Protein AF-A0A120FKC6-F1 (afdb_monomer_lite)

Radius of gyration: 22.46 Å; chains: 1; bounding box: 52×32×52 Å

Organism: NCBI:txid1755647

Structure (mmCIF, N/CA/C/O backbone):
data_AF-A0A120FKC6-F1
#
_entry.id   AF-A0A120FKC6-F1
#
loop_
_atom_site.group_PDB
_atom_site.id
_atom_site.type_symbol
_atom_site.label_atom_id
_atom_site.label_alt_id
_atom_site.label_comp_id
_atom_site.label_asym_id
_atom_site.label_entity_id
_atom_site.label_seq_id
_atom_site.pdbx_PDB_ins_code
_atom_site.Cartn_x
_atom_site.Cartn_y
_atom_site.Cartn_z
_atom_site.occupancy
_atom_site.B_iso_or_equiv
_atom_site.auth_seq_id
_atom_site.auth_comp_id
_atom_site.auth_asym_id
_atom_site.auth_atom_id
_atom_site.pdbx_PDB_model_num
ATOM 1 N N . MET A 1 1 ? 29.483 -8.178 -26.422 1.00 57.44 1 MET A N 1
ATOM 2 C CA . MET A 1 1 ? 29.738 -7.024 -25.536 1.00 57.44 1 MET A CA 1
ATOM 3 C C . MET A 1 1 ? 28.896 -7.216 -24.292 1.00 57.44 1 MET A C 1
ATOM 5 O O . MET A 1 1 ? 27.678 -7.105 -24.379 1.00 57.44 1 MET A O 1
ATOM 9 N N . THR A 1 2 ? 29.530 -7.595 -23.186 1.00 69.75 2 THR A N 1
ATOM 10 C CA . THR A 1 2 ? 28.861 -7.815 -21.899 1.00 69.75 2 THR A CA 1
ATOM 11 C C . THR A 1 2 ? 28.332 -6.493 -21.359 1.00 69.75 2 THR A C 1
ATOM 13 O O . THR A 1 2 ? 29.073 -5.507 -21.319 1.00 69.75 2 THR A O 1
ATOM 16 N N . LYS A 1 3 ? 27.056 -6.445 -20.962 1.00 78.44 3 LYS A N 1
ATOM 17 C CA . LYS A 1 3 ? 26.487 -5.259 -20.315 1.00 78.44 3 LYS A CA 1
ATOM 18 C C . LYS A 1 3 ? 26.656 -5.384 -18.805 1.00 78.44 3 LYS A C 1
ATOM 20 O O . LYS A 1 3 ? 26.431 -6.448 -18.243 1.00 78.44 3 LYS A O 1
ATOM 25 N N . THR A 1 4 ? 26.977 -4.281 -18.134 1.00 77.75 4 THR A N 1
ATOM 26 C CA . THR A 1 4 ? 27.110 -4.216 -16.665 1.00 77.75 4 THR A CA 1
ATOM 27 C C . THR A 1 4 ? 25.872 -4.756 -15.941 1.00 77.75 4 THR A C 1
ATOM 29 O O . THR A 1 4 ? 26.000 -5.401 -14.908 1.00 77.75 4 THR A O 1
ATOM 32 N N . VAL A 1 5 ? 24.680 -4.570 -16.518 1.00 76.25 5 VAL A N 1
ATOM 33 C CA . VAL A 1 5 ? 23.406 -5.091 -15.990 1.00 76.25 5 VAL A CA 1
ATOM 34 C C . VAL A 1 5 ? 23.383 -6.625 -15.919 1.00 76.25 5 VAL A C 1
ATOM 36 O O . VAL A 1 5 ? 22.859 -7.177 -14.955 1.00 76.25 5 VAL A O 1
ATOM 39 N N . ASP A 1 6 ? 23.997 -7.316 -16.882 1.00 81.75 6 ASP A N 1
ATOM 40 C CA . ASP A 1 6 ? 24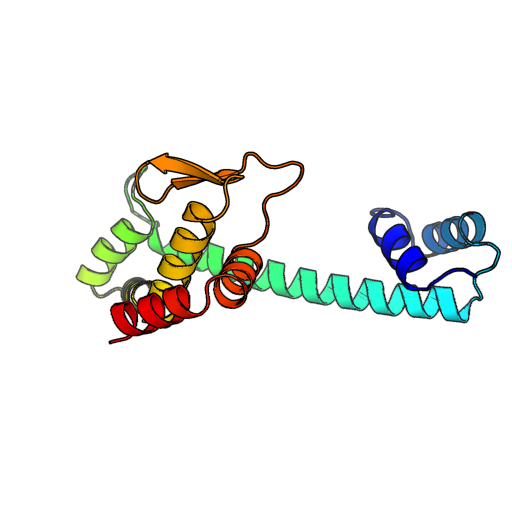.050 -8.785 -16.901 1.00 81.75 6 ASP A CA 1
ATOM 41 C C . ASP A 1 6 ? 24.969 -9.316 -15.781 1.00 81.75 6 ASP A C 1
ATOM 43 O O . ASP A 1 6 ? 24.679 -10.334 -15.153 1.00 81.75 6 ASP A O 1
ATOM 47 N N . ILE A 1 7 ? 26.040 -8.573 -15.471 1.00 81.56 7 ILE A N 1
ATOM 48 C CA . ILE A 1 7 ? 26.982 -8.870 -14.379 1.00 81.56 7 ILE A CA 1
ATOM 49 C C . ILE A 1 7 ? 26.318 -8.627 -13.012 1.00 81.56 7 ILE A C 1
ATOM 51 O O . ILE A 1 7 ? 26.459 -9.446 -12.106 1.00 81.56 7 ILE A O 1
ATOM 55 N N . VAL A 1 8 ? 25.544 -7.542 -12.867 1.00 77.69 8 VAL A N 1
ATOM 56 C CA . VAL A 1 8 ? 24.759 -7.251 -11.650 1.00 77.69 8 VAL A CA 1
ATOM 57 C C . VAL A 1 8 ? 23.726 -8.351 -11.384 1.00 77.69 8 VAL A C 1
ATOM 59 O O . VAL A 1 8 ? 23.612 -8.834 -10.258 1.00 77.69 8 VAL A O 1
ATOM 62 N N . ALA A 1 9 ? 23.015 -8.808 -12.420 1.00 80.56 9 ALA A N 1
ATOM 63 C CA . ALA A 1 9 ? 22.048 -9.897 -12.289 1.00 80.56 9 ALA A CA 1
ATOM 64 C C . ALA A 1 9 ? 22.711 -11.213 -11.841 1.00 80.56 9 ALA A C 1
ATOM 66 O O . ALA A 1 9 ? 22.175 -11.914 -10.981 1.00 80.56 9 ALA A O 1
ATOM 67 N N . ALA A 1 10 ? 23.895 -11.528 -12.377 1.00 82.44 10 ALA A N 1
ATOM 68 C CA . ALA A 1 10 ? 24.665 -12.701 -11.971 1.00 82.44 10 ALA A CA 1
ATOM 69 C C . ALA A 1 10 ? 25.153 -12.600 -10.514 1.00 82.44 10 ALA A C 1
ATOM 71 O O . ALA A 1 10 ? 25.043 -13.574 -9.770 1.00 82.44 10 ALA A O 1
ATOM 72 N N . LEU A 1 11 ? 25.615 -11.420 -10.077 1.00 81.88 11 LEU A N 1
ATOM 73 C CA . LEU A 1 11 ? 26.013 -11.160 -8.686 1.00 81.88 11 LEU A CA 1
ATOM 74 C C . LEU A 1 11 ? 24.878 -11.431 -7.693 1.00 81.88 11 LEU A C 1
ATOM 76 O O . LEU A 1 11 ? 25.105 -12.065 -6.661 1.00 81.88 11 LEU A O 1
ATOM 80 N N . GLY A 1 12 ? 23.649 -11.033 -8.030 1.00 75.31 12 GLY A N 1
ATOM 81 C CA . GLY A 1 12 ? 22.467 -11.286 -7.200 1.00 75.31 12 GLY A CA 1
ATOM 82 C C . GLY A 1 12 ? 22.187 -12.774 -6.942 1.00 75.31 12 GLY A C 1
ATOM 83 O O . GLY A 1 12 ? 21.584 -13.115 -5.926 1.00 75.31 12 GLY A O 1
ATOM 84 N N . GLN A 1 13 ? 22.664 -13.670 -7.814 1.00 80.44 13 GLN A N 1
ATOM 85 C CA . GLN A 1 13 ? 22.508 -15.125 -7.683 1.00 80.44 13 GLN A CA 1
ATOM 86 C C . GLN A 1 13 ? 23.661 -15.808 -6.927 1.00 80.44 13 GLN A C 1
ATOM 88 O O . GLN A 1 13 ? 23.586 -17.003 -6.643 1.00 80.44 13 GLN A O 1
ATOM 93 N N . MET A 1 14 ? 24.727 -15.082 -6.578 1.00 83.12 14 MET A N 1
ATOM 94 C CA . MET A 1 14 ? 25.933 -15.630 -5.939 1.00 83.12 14 MET A CA 1
ATOM 95 C C . MET A 1 14 ? 25.933 -15.481 -4.408 1.00 83.12 14 MET A C 1
ATOM 97 O O . MET A 1 14 ? 26.989 -15.359 -3.787 1.00 83.12 14 MET A O 1
ATOM 101 N N . GLN A 1 15 ? 24.754 -15.504 -3.780 1.00 72.94 15 GLN A N 1
ATOM 102 C CA . GLN A 1 15 ? 24.623 -15.384 -2.326 1.00 72.94 15 GLN A CA 1
ATOM 103 C C . GLN A 1 15 ? 25.409 -16.488 -1.593 1.00 72.94 15 GLN A C 1
ATOM 105 O O . GLN A 1 15 ? 25.331 -17.665 -1.945 1.00 72.94 15 GLN A O 1
ATOM 110 N N . GLY A 1 16 ? 26.171 -16.102 -0.564 1.00 71.38 16 GLY A N 1
ATOM 111 C CA . GLY A 1 16 ? 26.964 -17.021 0.264 1.00 71.38 16 GLY A CA 1
ATOM 112 C C . GLY A 1 16 ? 28.389 -17.305 -0.229 1.00 71.38 16 GLY A C 1
ATOM 113 O O . GLY A 1 16 ? 29.106 -18.055 0.429 1.00 71.38 16 GLY A O 1
ATOM 114 N N . LEU A 1 17 ? 28.818 -16.709 -1.346 1.00 80.62 17 LEU A N 1
ATOM 115 C CA . LEU A 1 17 ? 30.209 -16.761 -1.805 1.00 80.62 17 LEU A CA 1
ATOM 116 C C . LEU A 1 17 ? 31.043 -15.615 -1.225 1.00 80.62 17 LEU A C 1
ATOM 118 O O . LEU A 1 17 ? 30.525 -14.543 -0.910 1.00 80.62 17 LEU A O 1
ATOM 122 N N . THR A 1 18 ? 32.354 -15.822 -1.120 1.00 82.50 18 THR A N 1
ATOM 123 C CA . THR A 1 18 ? 33.287 -14.727 -0.831 1.00 82.50 18 THR A CA 1
ATOM 124 C C . THR A 1 18 ? 33.471 -13.839 -2.062 1.00 82.50 18 THR A C 1
ATOM 126 O O . THR A 1 18 ? 33.262 -14.273 -3.195 1.00 82.50 18 THR A O 1
ATOM 129 N N . ILE A 1 19 ? 33.918 -12.598 -1.852 1.00 75.75 19 ILE A N 1
ATOM 130 C CA . ILE A 1 19 ? 34.197 -11.651 -2.943 1.00 75.75 19 ILE A CA 1
ATOM 131 C C . ILE A 1 19 ? 35.177 -12.262 -3.958 1.00 75.75 19 ILE A C 1
ATOM 133 O O . ILE A 1 19 ? 34.934 -12.202 -5.157 1.00 75.75 19 ILE A O 1
ATOM 137 N N . GLU A 1 20 ? 36.230 -12.939 -3.496 1.00 80.44 20 GLU A N 1
ATOM 138 C CA . GLU A 1 20 ? 37.200 -13.615 -4.370 1.00 80.44 20 GLU A CA 1
ATOM 139 C C . GLU A 1 20 ? 36.557 -14.717 -5.232 1.00 80.44 20 GLU A C 1
ATOM 141 O O . GLU A 1 20 ? 36.840 -14.821 -6.425 1.00 80.44 20 GLU A O 1
ATOM 146 N N . GLN A 1 21 ? 35.640 -15.506 -4.660 1.00 83.88 21 GLN A N 1
ATOM 147 C CA . GLN A 1 21 ? 34.898 -16.540 -5.391 1.00 83.88 21 GLN A CA 1
ATOM 148 C C . GLN A 1 21 ? 33.921 -15.942 -6.407 1.00 83.88 21 GLN A C 1
ATOM 150 O O . GLN A 1 21 ? 33.739 -16.500 -7.490 1.00 83.88 21 GLN A O 1
ATOM 155 N N . MET A 1 22 ? 33.302 -14.809 -6.072 1.00 82.25 22 MET A N 1
ATOM 156 C CA . MET A 1 22 ? 3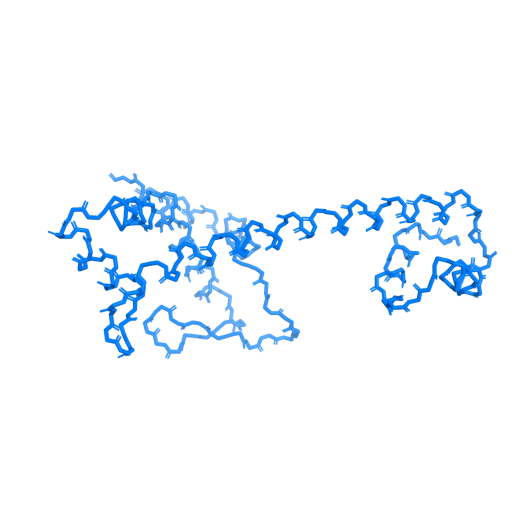2.437 -14.068 -6.988 1.00 82.25 22 MET A CA 1
ATOM 157 C C . MET A 1 22 ? 33.242 -13.512 -8.167 1.00 82.25 22 MET A C 1
ATOM 159 O O . MET A 1 22 ? 32.833 -13.692 -9.308 1.00 82.25 22 MET A O 1
ATOM 163 N N . PHE A 1 23 ? 34.415 -12.917 -7.924 1.00 81.44 23 PHE A N 1
ATOM 164 C CA . PHE A 1 23 ? 35.305 -12.438 -8.990 1.00 81.44 23 PHE A CA 1
ATOM 165 C C . PHE A 1 23 ? 35.750 -13.567 -9.924 1.00 81.44 23 PHE A C 1
ATOM 167 O O . PHE A 1 23 ? 35.679 -13.407 -11.142 1.00 81.44 23 PHE A O 1
ATOM 174 N N . ALA A 1 24 ? 36.149 -14.718 -9.374 1.00 82.94 24 ALA A N 1
ATOM 175 C CA . ALA A 1 24 ? 36.522 -15.881 -10.176 1.00 82.94 24 ALA A CA 1
ATOM 176 C C . ALA A 1 24 ? 35.356 -16.359 -11.062 1.00 82.94 24 ALA A C 1
ATOM 178 O O . ALA A 1 24 ? 35.520 -16.516 -12.271 1.00 82.94 24 ALA A O 1
ATOM 179 N N . ARG A 1 25 ? 34.150 -16.497 -10.493 1.00 83.62 25 ARG A N 1
ATOM 180 C CA . ARG A 1 25 ? 32.950 -16.892 -11.249 1.00 83.62 25 ARG A CA 1
ATOM 181 C C . ARG A 1 25 ? 32.534 -15.880 -12.307 1.00 83.62 25 ARG A C 1
ATOM 183 O O . ARG A 1 25 ? 32.094 -16.281 -13.380 1.00 83.62 25 ARG A O 1
ATOM 190 N N . LEU A 1 26 ? 32.639 -14.587 -12.020 1.00 84.44 26 LEU A N 1
ATOM 191 C CA . LEU A 1 26 ? 32.320 -13.547 -12.994 1.00 84.44 26 LEU A CA 1
ATOM 192 C C . LEU A 1 26 ? 33.336 -13.514 -14.135 1.00 84.44 26 LEU A C 1
ATOM 194 O O . LEU A 1 26 ? 32.930 -13.327 -15.276 1.00 84.44 26 LEU A O 1
ATOM 198 N N . GLY A 1 27 ? 34.618 -13.759 -13.854 1.00 81.25 27 GLY A N 1
ATOM 199 C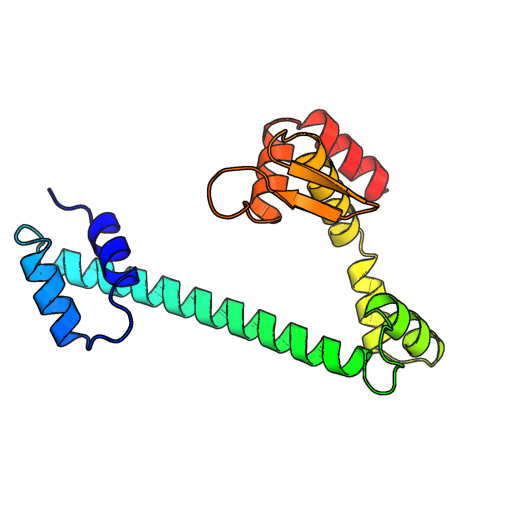 CA . GLY A 1 27 ? 35.643 -13.916 -14.888 1.00 81.25 27 GLY A CA 1
ATOM 200 C C . GLY A 1 27 ? 35.398 -15.130 -15.791 1.00 81.25 27 GLY A C 1
ATOM 201 O O . GLY A 1 27 ? 35.623 -15.052 -16.995 1.00 81.25 27 GLY A O 1
ATOM 202 N N . GLU A 1 28 ? 34.877 -16.230 -15.239 1.00 84.75 28 GLU A N 1
ATOM 203 C CA . GLU A 1 28 ? 34.476 -17.414 -16.015 1.00 84.75 28 GLU A CA 1
ATOM 204 C C . GLU A 1 28 ? 33.202 -17.178 -16.845 1.00 84.75 28 GLU A C 1
ATOM 206 O O . GLU A 1 28 ? 33.123 -17.608 -17.995 1.00 84.75 28 GLU A O 1
ATOM 211 N N . GLN A 1 29 ? 32.195 -16.506 -16.277 1.00 83.69 29 GLN A N 1
ATOM 212 C CA . GLN A 1 29 ? 30.910 -16.251 -16.944 1.00 83.69 29 GLN A CA 1
ATOM 213 C C . GLN A 1 29 ? 30.976 -15.113 -17.967 1.00 83.69 29 GLN A C 1
ATOM 215 O O . GLN A 1 29 ? 30.239 -15.123 -18.953 1.00 83.69 29 GLN A O 1
ATOM 220 N N . PHE A 1 30 ? 31.858 -14.140 -17.745 1.00 86.12 30 PHE A N 1
ATOM 221 C CA . PHE A 1 30 ? 31.999 -12.944 -18.565 1.00 86.12 30 PHE A CA 1
ATOM 222 C C . PHE A 1 30 ? 33.478 -12.675 -18.889 1.00 86.12 30 PHE A C 1
ATOM 224 O O . PHE A 1 30 ? 34.027 -11.664 -18.452 1.00 86.12 30 PHE A O 1
ATOM 231 N N . PRO A 1 31 ? 34.132 -13.532 -19.696 1.00 81.75 31 PRO A N 1
ATOM 232 C CA . PRO A 1 31 ? 35.559 -13.399 -20.018 1.00 81.75 31 PRO A CA 1
ATOM 233 C C . PRO A 1 31 ? 35.891 -12.112 -20.793 1.00 81.75 31 PRO A C 1
ATOM 235 O O . PRO A 1 31 ? 37.023 -11.640 -20.757 1.00 81.75 31 PRO A O 1
ATOM 238 N N . ASP A 1 32 ? 34.894 -11.527 -21.463 1.00 83.06 32 ASP A N 1
ATOM 239 C CA . ASP A 1 32 ? 35.015 -10.271 -22.209 1.00 83.06 32 ASP A CA 1
ATOM 240 C C . ASP A 1 32 ? 34.777 -9.019 -21.339 1.00 83.06 32 ASP A C 1
ATOM 242 O O . ASP A 1 32 ? 34.820 -7.899 -21.853 1.00 83.06 32 ASP A O 1
ATOM 246 N N . ALA A 1 33 ? 34.451 -9.179 -20.050 1.00 79.88 33 ALA A N 1
ATOM 247 C CA . ALA A 1 33 ? 34.224 -8.053 -19.152 1.00 79.88 33 ALA A CA 1
ATOM 248 C C . ALA A 1 33 ? 35.557 -7.500 -18.635 1.00 79.88 33 ALA A C 1
ATOM 250 O O . ALA A 1 33 ? 36.361 -8.212 -18.035 1.00 79.88 33 ALA A O 1
ATOM 251 N N . GLY A 1 34 ? 35.777 -6.200 -18.834 1.00 82.44 34 GLY A N 1
ATOM 252 C CA . GLY A 1 34 ? 36.913 -5.510 -18.229 1.00 82.44 34 GLY A CA 1
ATOM 253 C C . GLY A 1 34 ? 36.778 -5.438 -16.706 1.00 82.44 34 GLY A C 1
ATOM 254 O O . GLY A 1 34 ? 35.664 -5.370 -16.181 1.00 82.44 34 GLY A O 1
ATOM 255 N N . LEU A 1 35 ? 37.910 -5.388 -15.997 1.00 78.44 35 LEU A N 1
ATOM 256 C CA . LEU A 1 35 ? 37.945 -5.254 -14.535 1.00 78.44 35 LEU A CA 1
ATOM 257 C C . LEU A 1 35 ? 37.089 -4.069 -14.049 1.00 78.44 35 LEU A C 1
ATOM 259 O O . LEU A 1 35 ? 36.280 -4.233 -13.141 1.00 78.44 35 LEU A O 1
ATOM 263 N N . ASP A 1 36 ? 37.162 -2.928 -14.740 1.00 81.19 36 ASP A N 1
ATOM 264 C CA . ASP A 1 36 ? 36.363 -1.732 -14.443 1.00 81.19 36 ASP A CA 1
ATOM 265 C C . ASP A 1 36 ? 34.845 -1.978 -14.540 1.00 81.19 36 ASP A C 1
ATOM 267 O O . ASP A 1 36 ? 34.061 -1.397 -13.789 1.00 81.19 36 ASP A O 1
ATOM 271 N N . GLN A 1 37 ? 34.404 -2.851 -15.455 1.00 79.25 37 GLN A N 1
ATOM 272 C CA . GLN A 1 37 ? 32.986 -3.198 -15.611 1.00 79.25 37 GLN A CA 1
ATOM 273 C C . GLN A 1 37 ? 32.505 -4.110 -14.482 1.00 79.25 37 GLN A C 1
ATOM 275 O O . GLN A 1 37 ? 31.371 -3.966 -14.024 1.00 79.25 37 GLN A O 1
ATOM 280 N N . ILE A 1 38 ? 33.368 -5.022 -14.026 1.00 80.00 38 ILE A N 1
ATOM 281 C CA . ILE A 1 38 ? 33.096 -5.899 -12.885 1.00 80.00 38 ILE A CA 1
ATOM 282 C C . ILE A 1 38 ? 33.041 -5.066 -11.599 1.00 80.00 38 ILE A C 1
ATOM 284 O O . ILE A 1 38 ? 32.081 -5.181 -10.840 1.00 80.00 38 ILE A O 1
ATOM 288 N N . GLU A 1 39 ? 33.995 -4.156 -11.384 1.00 80.50 39 GLU A N 1
ATOM 289 C CA . GLU A 1 39 ? 33.968 -3.232 -10.243 1.00 80.50 39 GLU A CA 1
ATOM 290 C C . GLU A 1 39 ? 32.726 -2.334 -10.245 1.00 80.50 39 GLU A C 1
ATOM 292 O O . GLU A 1 39 ? 32.096 -2.138 -9.203 1.00 80.50 39 GLU A O 1
ATOM 297 N N . ALA A 1 40 ? 32.344 -1.799 -11.409 1.00 82.00 40 ALA A N 1
ATOM 298 C CA . ALA A 1 40 ? 31.123 -1.012 -11.546 1.00 82.00 40 ALA A CA 1
ATOM 299 C C . ALA A 1 40 ? 29.874 -1.835 -11.188 1.00 82.00 40 ALA A C 1
ATOM 301 O O . ALA A 1 40 ? 29.000 -1.336 -10.479 1.00 82.00 40 ALA A O 1
ATOM 302 N N . ALA A 1 41 ? 29.805 -3.100 -11.615 1.00 82.31 41 ALA A N 1
ATOM 303 C CA . ALA A 1 41 ? 28.704 -3.997 -11.273 1.00 82.31 41 ALA A CA 1
ATOM 304 C C . ALA A 1 41 ? 28.634 -4.290 -9.764 1.00 82.31 41 ALA A C 1
ATOM 306 O O . ALA A 1 41 ? 27.551 -4.242 -9.186 1.00 82.31 41 ALA A O 1
ATOM 307 N N . PHE A 1 42 ? 29.774 -4.513 -9.101 1.00 80.50 42 PHE A N 1
ATOM 308 C CA . PHE A 1 42 ? 29.821 -4.687 -7.645 1.00 80.50 42 PHE A CA 1
ATOM 309 C C . PHE A 1 42 ? 29.335 -3.448 -6.889 1.00 80.50 42 PHE A C 1
ATOM 311 O O . PHE A 1 42 ? 28.586 -3.584 -5.924 1.00 80.50 42 PHE A O 1
ATOM 318 N N . LYS A 1 43 ? 29.722 -2.240 -7.322 1.00 82.75 43 LYS A N 1
ATOM 319 C CA . LYS A 1 43 ? 29.260 -0.988 -6.695 1.00 82.75 43 LYS A CA 1
ATOM 320 C C . LYS A 1 43 ? 27.743 -0.825 -6.797 1.00 82.75 43 LYS A C 1
ATOM 322 O O . LYS A 1 43 ? 27.118 -0.428 -5.818 1.00 82.75 43 LYS A O 1
ATOM 327 N N . ILE A 1 44 ? 27.164 -1.156 -7.952 1.00 80.62 44 ILE A N 1
ATOM 328 C CA . ILE A 1 44 ? 25.709 -1.118 -8.162 1.00 80.62 44 ILE A CA 1
ATOM 329 C C . ILE A 1 44 ? 25.021 -2.146 -7.257 1.00 80.62 44 ILE A C 1
ATOM 331 O O . ILE A 1 44 ? 24.158 -1.778 -6.468 1.00 80.62 44 ILE A O 1
ATOM 335 N N . ALA A 1 45 ? 25.471 -3.404 -7.280 1.00 76.75 45 ALA A N 1
ATOM 336 C CA . ALA A 1 45 ? 24.888 -4.466 -6.461 1.00 76.75 45 ALA A CA 1
ATOM 337 C C . ALA A 1 45 ? 24.980 -4.176 -4.948 1.00 76.75 45 ALA A C 1
ATOM 339 O O . ALA A 1 45 ? 24.052 -4.484 -4.202 1.00 76.75 45 ALA A O 1
ATOM 340 N N . ALA A 1 46 ? 26.074 -3.562 -4.487 1.00 76.44 46 ALA A N 1
ATOM 341 C CA . ALA A 1 46 ? 26.229 -3.149 -3.094 1.00 76.44 46 ALA A CA 1
ATOM 342 C C . ALA A 1 46 ? 25.256 -2.022 -2.709 1.00 76.44 46 ALA A C 1
ATOM 344 O O . ALA A 1 46 ? 24.667 -2.070 -1.632 1.00 76.44 46 ALA A O 1
ATOM 345 N N . SER A 1 47 ? 25.050 -1.041 -3.594 1.00 76.00 47 SER A N 1
ATOM 346 C CA . SER A 1 47 ? 24.067 0.028 -3.385 1.00 76.00 47 SER A CA 1
ATOM 347 C C . SER A 1 47 ? 22.641 -0.528 -3.283 1.00 76.00 47 SER A C 1
ATOM 349 O O . SER A 1 47 ? 21.907 -0.162 -2.365 1.00 76.00 47 SER A O 1
ATOM 351 N N . ASP A 1 48 ? 22.269 -1.451 -4.173 1.00 75.44 48 ASP A N 1
ATOM 352 C CA . ASP A 1 48 ? 20.948 -2.094 -4.172 1.00 75.44 48 ASP A CA 1
ATOM 353 C C . ASP A 1 48 ? 20.729 -2.943 -2.905 1.00 75.44 48 ASP A C 1
ATOM 355 O O . ASP A 1 48 ? 19.633 -2.973 -2.330 1.00 75.44 48 ASP A O 1
ATOM 359 N N . ALA A 1 49 ? 21.781 -3.620 -2.433 1.00 72.69 49 ALA A N 1
ATOM 360 C CA . ALA A 1 49 ? 21.749 -4.389 -1.193 1.00 72.69 49 ALA A CA 1
ATOM 361 C C . ALA A 1 49 ? 21.565 -3.487 0.040 1.00 72.69 49 ALA A C 1
ATOM 363 O O . ALA A 1 49 ? 20.747 -3.803 0.906 1.00 72.69 49 ALA A O 1
ATOM 364 N N . ASP A 1 50 ? 22.262 -2.350 0.102 1.00 71.00 50 ASP A N 1
ATOM 365 C CA . ASP A 1 50 ? 22.119 -1.359 1.175 1.00 71.00 50 ASP A CA 1
ATOM 366 C C . ASP A 1 50 ? 20.712 -0.746 1.204 1.00 71.00 50 ASP A C 1
ATOM 368 O O . ASP A 1 50 ? 20.111 -0.592 2.271 1.00 71.00 50 ASP A O 1
ATOM 372 N N . GLU A 1 51 ? 20.153 -0.414 0.040 1.00 71.06 51 GLU A N 1
ATOM 373 C CA . GLU A 1 51 ? 18.785 0.092 -0.063 1.00 71.06 51 GLU A CA 1
ATOM 374 C C . GLU A 1 51 ? 17.762 -0.959 0.388 1.00 71.06 51 GLU A C 1
ATOM 376 O O . GLU A 1 51 ? 16.857 -0.657 1.176 1.00 71.06 51 GLU A O 1
ATOM 381 N N . THR A 1 52 ? 17.957 -2.214 -0.024 1.00 67.50 52 THR A N 1
ATOM 382 C CA . THR A 1 52 ? 17.138 -3.350 0.414 1.00 67.50 52 THR A CA 1
ATOM 383 C C . THR A 1 52 ? 17.224 -3.544 1.927 1.00 67.50 52 THR A C 1
ATOM 385 O O . THR A 1 52 ? 16.192 -3.679 2.584 1.00 67.50 52 THR A O 1
ATOM 388 N N . ALA A 1 53 ? 18.425 -3.498 2.510 1.00 63.97 53 ALA A N 1
ATOM 389 C CA . ALA A 1 53 ? 18.627 -3.623 3.950 1.00 63.97 53 ALA A CA 1
ATOM 390 C C . ALA A 1 53 ? 17.934 -2.490 4.721 1.00 63.97 53 ALA A C 1
ATOM 392 O O . ALA A 1 53 ? 17.224 -2.747 5.692 1.00 63.97 53 ALA A O 1
ATOM 393 N N . ARG A 1 54 ? 18.051 -1.241 4.252 1.00 68.06 54 ARG A N 1
ATOM 394 C CA . ARG A 1 54 ? 17.344 -0.090 4.842 1.00 68.06 54 ARG A CA 1
ATOM 395 C C . ARG A 1 54 ? 15.829 -0.213 4.720 1.00 68.06 54 ARG A C 1
ATOM 397 O O . ARG A 1 54 ? 15.107 0.233 5.611 1.00 68.06 54 ARG A O 1
ATOM 404 N N . ARG A 1 55 ? 15.316 -0.771 3.621 1.00 68.50 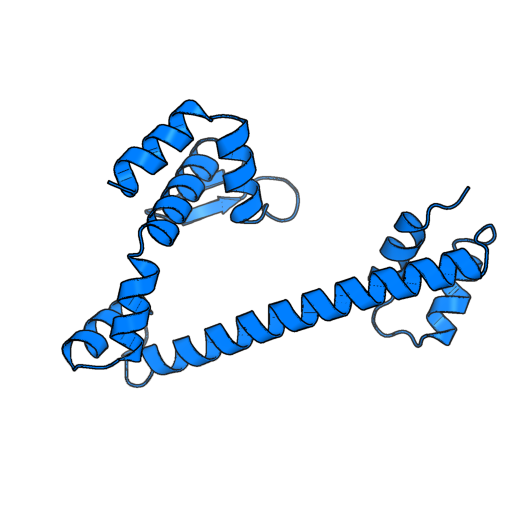55 ARG A N 1
ATOM 405 C CA . ARG A 1 55 ? 13.884 -1.060 3.464 1.00 68.50 55 ARG A CA 1
ATOM 406 C C . ARG A 1 55 ? 13.433 -2.116 4.474 1.00 68.50 55 ARG A C 1
ATOM 408 O O . ARG A 1 55 ? 12.531 -1.833 5.253 1.00 68.50 55 ARG A O 1
ATOM 415 N N . LEU A 1 56 ? 14.117 -3.257 4.536 1.00 55.44 56 LEU A N 1
ATOM 416 C CA . LEU A 1 56 ? 13.808 -4.340 5.475 1.00 55.44 56 LEU A CA 1
ATOM 417 C C . LEU A 1 56 ? 13.902 -3.889 6.938 1.00 55.44 56 LEU A C 1
ATOM 419 O O . LEU A 1 56 ? 13.073 -4.271 7.755 1.00 55.44 56 LEU A O 1
ATOM 423 N N . GLN A 1 57 ? 14.871 -3.036 7.277 1.00 59.16 57 GLN A N 1
ATOM 424 C CA . GLN A 1 57 ? 14.996 -2.477 8.622 1.00 59.16 57 GLN A CA 1
ATOM 425 C C . GLN A 1 57 ? 13.828 -1.542 8.969 1.00 59.16 57 GLN A C 1
ATOM 427 O O . GLN A 1 57 ? 13.323 -1.585 10.089 1.00 59.16 57 GLN A O 1
ATOM 432 N N . ARG A 1 58 ? 13.363 -0.723 8.014 1.00 62.69 58 ARG A N 1
ATOM 433 C CA . ARG A 1 58 ? 12.158 0.107 8.189 1.00 62.69 58 ARG A CA 1
ATOM 434 C C . ARG A 1 58 ? 10.900 -0.749 8.346 1.00 62.69 58 ARG A C 1
ATOM 436 O O . ARG A 1 58 ? 10.081 -0.458 9.211 1.00 62.69 58 ARG A O 1
ATOM 443 N N . GLU A 1 59 ? 10.769 -1.811 7.557 1.00 58.19 59 GLU A N 1
ATOM 444 C CA . GLU A 1 59 ? 9.657 -2.764 7.652 1.00 58.19 59 GLU A CA 1
ATOM 445 C C . GLU A 1 59 ? 9.661 -3.513 8.993 1.00 58.19 59 GLU A C 1
ATOM 447 O O . GLU A 1 59 ? 8.621 -3.619 9.640 1.00 58.19 59 GLU A O 1
ATOM 452 N N . ALA A 1 60 ? 10.826 -3.966 9.463 1.00 53.16 60 ALA A N 1
ATOM 453 C CA . ALA A 1 60 ? 10.974 -4.617 10.763 1.00 53.16 60 ALA A CA 1
ATOM 454 C C . ALA A 1 60 ? 10.614 -3.676 11.925 1.00 53.16 60 ALA A C 1
ATOM 456 O O . ALA A 1 60 ? 9.855 -4.064 12.811 1.00 53.16 60 ALA A O 1
ATOM 457 N N . ALA A 1 61 ? 11.077 -2.422 11.887 1.00 57.78 61 ALA A N 1
ATOM 458 C CA . ALA A 1 61 ? 10.716 -1.415 12.886 1.00 57.78 61 ALA A CA 1
ATOM 459 C C . ALA A 1 61 ? 9.205 -1.106 12.884 1.00 57.78 61 ALA A C 1
ATOM 461 O O . ALA A 1 61 ? 8.603 -0.910 13.939 1.00 57.78 61 ALA A O 1
ATOM 462 N N . ALA A 1 62 ? 8.565 -1.108 11.709 1.00 58.16 62 ALA A N 1
ATOM 463 C CA . ALA A 1 62 ? 7.114 -0.958 11.603 1.00 58.16 62 ALA A CA 1
ATOM 464 C C . ALA A 1 62 ? 6.359 -2.165 12.195 1.00 58.16 62 ALA A C 1
ATOM 466 O O . ALA A 1 62 ? 5.317 -1.987 12.829 1.00 58.16 62 ALA A O 1
ATOM 467 N N . LEU A 1 63 ? 6.888 -3.383 12.032 1.00 58.31 63 LEU A N 1
ATOM 468 C CA . LEU A 1 63 ? 6.317 -4.606 12.607 1.00 58.31 63 LEU A CA 1
ATOM 469 C C . LEU A 1 63 ? 6.445 -4.660 14.137 1.00 58.31 63 LEU A C 1
ATOM 471 O O . LEU A 1 63 ? 5.509 -5.112 14.798 1.00 58.31 63 LEU A O 1
ATOM 475 N N . GLU A 1 64 ? 7.545 -4.168 14.715 1.00 61.28 64 GLU A N 1
ATOM 476 C CA . GLU A 1 64 ? 7.706 -4.079 16.176 1.00 61.28 64 GLU A CA 1
ATOM 477 C C . GLU A 1 64 ? 6.624 -3.191 16.815 1.00 61.28 64 GLU A C 1
ATOM 479 O O . GLU A 1 64 ? 5.971 -3.612 17.773 1.00 61.28 64 GLU A O 1
ATOM 484 N N . GLY A 1 65 ? 6.323 -2.030 16.219 1.00 62.31 65 GLY A N 1
ATOM 485 C CA . GLY A 1 65 ? 5.238 -1.154 16.684 1.00 62.31 65 GLY A CA 1
ATOM 486 C C . GLY A 1 65 ? 3.836 -1.778 16.577 1.00 62.31 65 GLY A C 1
ATOM 487 O O . GLY A 1 65 ? 2.939 -1.450 17.354 1.00 62.31 65 GLY A O 1
ATOM 488 N N . MET A 1 66 ? 3.622 -2.730 15.659 1.00 65.88 66 MET A N 1
ATOM 489 C CA . MET A 1 66 ? 2.355 -3.474 15.574 1.00 65.88 66 MET A CA 1
ATOM 490 C C . MET A 1 66 ? 2.202 -4.516 16.689 1.00 65.88 66 MET A C 1
ATOM 492 O O . MET A 1 66 ? 1.078 -4.783 17.124 1.00 65.88 66 MET A O 1
ATOM 496 N N . GLY A 1 67 ? 3.311 -5.086 17.173 1.00 70.50 67 GLY A N 1
ATOM 497 C CA . GLY A 1 67 ? 3.313 -5.994 18.322 1.00 70.50 67 GLY A CA 1
ATOM 498 C C . GLY A 1 67 ? 2.767 -5.318 19.579 1.00 70.50 67 GLY A C 1
ATOM 499 O O . GLY A 1 67 ? 1.919 -5.885 20.270 1.00 70.50 67 GLY A O 1
ATOM 500 N N . GLU A 1 68 ? 3.154 -4.062 19.808 1.00 76.69 68 GLU A N 1
ATOM 501 C CA . GLU A 1 68 ? 2.647 -3.254 20.920 1.00 76.69 68 GLU A CA 1
ATOM 502 C C . GLU A 1 68 ? 1.139 -3.007 20.825 1.00 76.69 68 GLU A C 1
ATOM 504 O O . GLU A 1 68 ? 0.453 -3.023 21.845 1.00 76.69 68 GLU A O 1
ATOM 509 N N . LEU A 1 69 ? 0.569 -2.852 19.625 1.00 78.25 69 LEU A N 1
ATOM 510 C CA . LEU A 1 69 ? -0.882 -2.702 19.463 1.00 78.25 69 LEU A CA 1
ATOM 511 C C . LEU A 1 69 ? -1.641 -3.969 19.864 1.00 78.25 69 LEU A C 1
ATOM 513 O O . LEU A 1 69 ? -2.689 -3.870 20.502 1.00 78.25 69 LEU A O 1
ATOM 517 N N . LEU A 1 70 ? -1.107 -5.148 19.546 1.00 84.19 70 LEU A N 1
ATOM 518 C CA . LEU A 1 70 ? -1.735 -6.433 19.864 1.00 84.19 70 LEU A CA 1
ATOM 519 C C . LEU A 1 70 ? -1.470 -6.912 21.299 1.00 84.19 70 LEU A C 1
ATOM 521 O O . LEU A 1 70 ? -2.156 -7.826 21.761 1.00 84.19 70 LEU A O 1
ATOM 525 N N . ASP A 1 71 ? -0.528 -6.301 22.020 1.00 85.19 71 ASP A N 1
ATOM 526 C CA . ASP A 1 71 ? -0.206 -6.717 23.383 1.00 85.19 71 ASP A CA 1
ATOM 527 C C . ASP A 1 71 ? -1.423 -6.631 24.323 1.00 85.19 71 ASP A C 1
ATOM 529 O O . ASP A 1 71 ? -2.190 -5.659 24.314 1.00 85.19 71 ASP A O 1
ATOM 533 N N . GLY A 1 72 ? -1.619 -7.685 25.115 1.00 82.00 72 GLY A N 1
ATOM 534 C CA . GLY A 1 72 ? -2.766 -7.849 26.007 1.00 82.00 72 GLY A CA 1
ATOM 535 C C . GLY A 1 72 ? -4.118 -8.083 25.317 1.00 82.00 72 GLY A C 1
ATOM 536 O O . GLY A 1 72 ? -5.143 -8.092 26.005 1.00 82.00 72 GLY A O 1
ATOM 537 N N . MET A 1 73 ? -4.167 -8.264 23.990 1.00 88.31 73 MET A N 1
ATOM 538 C CA . MET A 1 73 ? -5.410 -8.552 23.263 1.00 88.31 73 MET A CA 1
ATOM 539 C C . MET A 1 73 ? -5.691 -10.063 23.154 1.00 88.31 73 MET A C 1
ATOM 541 O O . MET A 1 73 ? -4.764 -10.874 23.089 1.00 88.31 73 MET A O 1
ATOM 545 N N . PRO A 1 74 ? -6.971 -10.481 23.091 1.00 85.25 74 PRO A N 1
ATOM 546 C CA . PRO A 1 74 ? -7.331 -11.871 22.818 1.00 85.25 74 PRO A CA 1
ATOM 547 C C . PRO A 1 74 ? -6.766 -12.377 21.484 1.00 85.25 74 PRO A C 1
ATOM 549 O O . PRO A 1 74 ? -6.686 -11.629 20.504 1.00 85.25 74 PRO A O 1
ATOM 552 N N . LYS A 1 75 ? -6.455 -13.679 21.406 1.00 83.62 75 LYS A N 1
ATOM 553 C CA . LYS A 1 75 ? -6.078 -14.321 20.135 1.00 83.62 75 LYS A CA 1
ATOM 554 C C . LYS A 1 75 ? -7.190 -14.136 19.098 1.00 83.62 75 LYS A C 1
ATOM 556 O O . LYS A 1 75 ? -8.360 -14.340 19.406 1.00 83.62 75 LYS A O 1
ATOM 561 N N . GLY A 1 76 ? -6.807 -13.781 17.873 1.00 80.12 76 GLY A N 1
ATOM 562 C CA . GLY A 1 76 ? -7.740 -13.510 16.774 1.00 80.12 76 GLY A CA 1
ATOM 563 C C . GLY A 1 76 ? -8.213 -12.055 16.678 1.00 80.12 76 GLY A C 1
ATOM 564 O O . GLY A 1 76 ? -8.920 -11.726 15.731 1.00 80.12 76 GLY A O 1
ATOM 565 N N . THR A 1 77 ? -7.804 -11.178 17.601 1.00 85.31 77 THR A N 1
ATOM 566 C CA . THR A 1 77 ? -8.033 -9.729 17.471 1.00 85.31 77 THR A CA 1
ATOM 567 C C . THR A 1 77 ? -7.194 -9.181 16.319 1.00 85.31 77 THR A C 1
ATOM 569 O O . THR A 1 77 ? -5.988 -9.421 16.264 1.00 85.31 77 THR A O 1
ATOM 572 N N . THR A 1 78 ? -7.811 -8.448 15.394 1.00 85.81 78 THR A N 1
ATOM 573 C CA . THR A 1 78 ? -7.068 -7.797 14.305 1.00 85.81 78 THR A CA 1
ATOM 574 C C . THR A 1 78 ? -6.338 -6.550 14.808 1.00 85.81 78 THR A C 1
ATOM 576 O O . THR A 1 78 ? -6.743 -5.943 15.799 1.00 85.81 78 THR A O 1
ATOM 579 N N . VAL A 1 79 ? -5.289 -6.115 14.101 1.00 85.88 79 VAL A N 1
ATOM 580 C CA . VAL A 1 79 ? -4.529 -4.899 14.461 1.00 85.88 79 VAL A CA 1
ATOM 581 C C . VAL A 1 79 ? -5.442 -3.669 14.535 1.00 85.88 79 VAL A C 1
ATOM 583 O O . VAL A 1 79 ? -5.352 -2.892 15.481 1.00 85.88 79 VAL A O 1
ATOM 586 N N . ARG A 1 80 ? -6.392 -3.531 13.597 1.00 86.19 80 ARG A N 1
ATOM 587 C CA . ARG A 1 80 ? -7.393 -2.451 13.617 1.00 86.19 80 ARG A CA 1
ATOM 588 C C . ARG A 1 80 ? -8.282 -2.520 14.860 1.00 86.19 80 ARG A C 1
ATOM 590 O O . ARG A 1 80 ? -8.444 -1.508 15.530 1.00 86.19 80 ARG A O 1
ATOM 597 N N . GLN A 1 81 ? -8.827 -3.691 15.192 1.00 89.12 81 GLN A N 1
ATOM 598 C CA . GLN A 1 81 ? -9.671 -3.853 16.383 1.00 89.12 81 GLN A CA 1
ATOM 599 C C . GLN A 1 81 ? -8.900 -3.546 17.669 1.00 89.12 81 GLN A C 1
ATOM 601 O O . GLN A 1 81 ? -9.413 -2.870 18.559 1.00 89.12 81 GLN A O 1
ATOM 606 N N . ALA A 1 82 ? -7.656 -4.012 17.758 1.00 89.31 82 ALA A N 1
ATOM 607 C CA . ALA A 1 82 ? -6.783 -3.732 18.886 1.00 89.31 82 ALA A CA 1
ATOM 608 C C . ALA A 1 82 ? -6.516 -2.227 19.031 1.00 89.31 82 ALA A C 1
ATOM 610 O O . ALA A 1 82 ? -6.677 -1.676 20.121 1.00 89.31 82 ALA A O 1
ATOM 611 N N . ALA A 1 83 ? -6.209 -1.545 17.924 1.00 87.75 83 ALA A N 1
ATOM 612 C CA . ALA A 1 83 ? -6.039 -0.100 17.907 1.00 87.75 83 ALA A CA 1
ATOM 613 C C . ALA A 1 83 ? -7.332 0.639 18.300 1.00 87.75 83 ALA A C 1
ATOM 615 O O . ALA A 1 83 ? -7.289 1.548 19.119 1.00 87.75 83 ALA A O 1
ATOM 616 N N . GLU A 1 84 ? -8.506 0.223 17.818 1.00 92.31 84 GLU A N 1
ATOM 617 C CA . GLU A 1 84 ? -9.798 0.808 18.219 1.00 92.31 84 GLU A CA 1
ATOM 618 C C . GLU A 1 84 ? -10.071 0.652 19.724 1.00 92.31 84 GLU A C 1
ATOM 620 O O . GLU A 1 84 ? -10.558 1.582 20.373 1.00 92.31 84 GLU A O 1
ATOM 625 N N . ILE A 1 85 ? -9.742 -0.506 20.305 1.00 91.88 85 ILE A N 1
ATOM 626 C CA . ILE A 1 85 ? -9.890 -0.762 21.744 1.00 91.88 85 ILE A CA 1
ATOM 627 C C . ILE A 1 85 ? -8.915 0.099 22.554 1.00 91.88 85 ILE A C 1
ATOM 629 O O . ILE A 1 85 ? -9.323 0.712 23.543 1.00 91.88 85 ILE A O 1
ATOM 633 N N . LYS A 1 86 ? -7.640 0.152 22.156 1.00 89.56 86 LYS A N 1
ATOM 634 C CA . LYS A 1 86 ? -6.593 0.896 22.871 1.00 89.56 86 LYS A CA 1
ATOM 635 C C . LYS A 1 86 ? -6.754 2.411 22.730 1.00 89.56 86 LYS A C 1
ATOM 637 O O . LYS A 1 86 ? -6.638 3.122 23.726 1.00 89.56 86 LYS A O 1
ATOM 642 N N . ALA A 1 87 ? -7.153 2.910 21.562 1.00 91.44 87 ALA A N 1
ATOM 643 C CA . ALA A 1 87 ? -7.421 4.331 21.345 1.00 91.44 87 ALA A CA 1
ATOM 644 C C . ALA A 1 87 ? -8.556 4.849 22.244 1.00 91.44 87 ALA A C 1
ATOM 646 O O . ALA A 1 87 ? -8.440 5.926 22.825 1.00 91.44 87 ALA A O 1
ATOM 647 N N . LYS A 1 88 ? -9.613 4.048 22.469 1.00 92.69 88 LYS A N 1
ATOM 648 C CA . LYS A 1 88 ? -10.685 4.377 23.435 1.00 92.69 88 LYS A CA 1
ATOM 649 C C . LYS A 1 88 ? -10.188 4.511 24.879 1.00 92.69 88 LYS A C 1
ATOM 651 O O . LYS A 1 88 ? -10.867 5.124 25.695 1.00 92.69 88 LYS A O 1
ATOM 656 N N . ARG A 1 89 ? -9.026 3.934 25.200 1.00 91.69 89 ARG A N 1
ATOM 657 C CA . ARG A 1 89 ? -8.362 4.025 26.510 1.00 91.69 89 ARG A CA 1
ATOM 658 C C . ARG A 1 89 ? -7.306 5.139 26.569 1.00 91.69 89 ARG A C 1
ATOM 660 O O . ARG A 1 89 ? -6.660 5.282 27.599 1.00 91.69 89 ARG A O 1
ATOM 667 N N . GLY A 1 90 ? -7.139 5.920 25.498 1.00 85.44 90 GLY A N 1
ATOM 668 C CA . GLY A 1 90 ? -6.191 7.036 25.428 1.00 85.44 90 GLY A CA 1
ATOM 669 C C . GLY A 1 90 ? -4.776 6.667 24.967 1.00 85.44 90 GLY A C 1
ATOM 670 O O . GLY A 1 90 ? -3.874 7.497 25.082 1.00 85.44 90 GLY A O 1
ATOM 671 N N . ASP A 1 91 ? -4.570 5.454 24.447 1.00 86.62 91 ASP A N 1
ATOM 672 C CA . ASP A 1 91 ? -3.276 5.009 23.921 1.00 86.62 91 ASP A CA 1
ATOM 673 C C . ASP A 1 91 ? -2.873 5.818 22.675 1.00 86.62 91 ASP A C 1
ATOM 675 O O . ASP A 1 91 ? -3.579 5.823 21.662 1.00 86.62 91 ASP A O 1
ATOM 679 N N . GLN A 1 92 ? -1.740 6.520 22.757 1.00 79.88 92 GLN A N 1
ATOM 680 C CA . GLN A 1 92 ? -1.289 7.439 21.709 1.00 79.88 92 GLN A CA 1
ATOM 681 C C . GLN A 1 92 ? -0.812 6.718 20.446 1.00 79.88 92 GLN A C 1
ATOM 683 O O . GLN A 1 92 ? -1.041 7.222 19.347 1.00 79.88 92 GLN A O 1
ATOM 688 N N . LEU A 1 93 ? -0.203 5.536 20.580 1.00 82.31 93 LEU A N 1
ATOM 689 C CA . LEU A 1 93 ? 0.229 4.738 19.435 1.00 82.31 93 LEU A CA 1
ATOM 690 C C . LEU A 1 93 ? -0.990 4.249 18.649 1.00 82.31 93 LEU A C 1
ATOM 692 O O . LEU A 1 93 ? -1.033 4.360 17.426 1.00 82.31 93 LEU A O 1
ATOM 696 N N . ALA A 1 94 ? -2.018 3.781 19.354 1.00 82.88 94 ALA A N 1
ATOM 697 C CA . ALA A 1 94 ? -3.273 3.360 18.748 1.00 82.88 94 ALA A CA 1
ATOM 698 C C . ALA A 1 94 ? -4.014 4.514 18.057 1.00 82.88 94 ALA A C 1
ATOM 700 O O . ALA A 1 94 ? -4.525 4.339 16.951 1.00 82.88 94 ALA A O 1
ATOM 701 N N . ILE A 1 95 ? -4.044 5.703 18.669 1.00 78.88 95 ILE A N 1
ATOM 702 C CA . ILE A 1 95 ? -4.625 6.908 18.058 1.00 78.88 95 ILE A CA 1
ATOM 703 C C . ILE A 1 95 ? -3.859 7.292 16.788 1.00 78.88 95 ILE A C 1
ATOM 705 O O . ILE A 1 95 ? -4.482 7.513 15.750 1.00 78.88 95 ILE A O 1
ATOM 709 N N . ALA A 1 96 ? -2.525 7.331 16.847 1.00 79.00 96 ALA A N 1
ATOM 710 C CA . ALA A 1 96 ? -1.684 7.660 15.700 1.00 79.00 96 ALA A CA 1
ATOM 711 C C . ALA A 1 96 ? -1.844 6.641 14.561 1.00 79.00 96 ALA A C 1
ATOM 713 O O . ALA A 1 96 ? -2.001 7.028 13.405 1.00 79.00 96 ALA A O 1
ATOM 714 N N . PHE A 1 97 ? -1.891 5.346 14.886 1.00 85.31 97 PHE A N 1
ATOM 715 C CA . PHE A 1 97 ? -2.148 4.285 13.917 1.00 85.31 97 PHE A CA 1
ATOM 716 C C . PHE A 1 97 ? -3.510 4.456 13.239 1.00 85.31 97 PHE A C 1
ATOM 718 O O . PHE A 1 97 ? -3.591 4.425 12.013 1.00 85.31 97 PHE A O 1
ATOM 725 N N . LEU A 1 98 ? -4.579 4.689 14.010 1.00 86.25 98 LEU A N 1
ATOM 726 C CA . LEU A 1 98 ? -5.910 4.925 13.447 1.00 86.25 98 LEU A CA 1
ATOM 727 C C . LEU A 1 98 ? -5.955 6.189 12.585 1.00 86.25 98 LEU A C 1
ATOM 729 O O . LEU A 1 98 ? -6.601 6.177 11.541 1.00 86.25 98 LEU A O 1
ATOM 733 N N . ALA A 1 99 ? -5.279 7.263 12.991 1.00 79.75 99 ALA A N 1
ATOM 734 C CA . ALA A 1 99 ? -5.180 8.477 12.187 1.00 79.75 99 ALA A CA 1
ATOM 735 C C . ALA A 1 99 ? -4.460 8.208 10.858 1.00 79.75 99 ALA A C 1
ATOM 737 O O . ALA A 1 99 ? -4.923 8.658 9.813 1.00 79.75 99 ALA A O 1
ATOM 738 N N . HIS A 1 100 ? -3.380 7.422 10.886 1.00 82.69 100 HIS A N 1
ATOM 739 C CA . HIS A 1 100 ? -2.627 7.047 9.696 1.00 82.69 100 HIS A CA 1
ATOM 740 C C . HIS A 1 100 ? -3.442 6.171 8.738 1.00 82.69 100 HIS A C 1
ATOM 742 O O . HIS A 1 100 ? -3.601 6.536 7.580 1.00 82.69 100 HIS A O 1
ATOM 748 N N . ILE A 1 101 ? -4.026 5.057 9.199 1.00 84.19 101 ILE A N 1
ATOM 749 C CA . ILE A 1 101 ? -4.767 4.151 8.297 1.00 84.19 101 ILE A CA 1
ATOM 750 C C . ILE A 1 101 ? -6.062 4.765 7.751 1.00 84.19 101 ILE A C 1
ATOM 752 O O . ILE A 1 101 ? -6.624 4.268 6.780 1.00 84.19 101 ILE A O 1
ATOM 756 N N . ASN A 1 102 ? -6.576 5.814 8.399 1.00 86.38 102 ASN A N 1
ATOM 757 C CA . ASN A 1 102 ? -7.729 6.566 7.914 1.00 86.38 102 ASN A CA 1
ATOM 758 C C . ASN A 1 102 ? -7.316 7.865 7.199 1.00 86.38 102 ASN A C 1
ATOM 760 O O . ASN A 1 102 ? -8.201 8.652 6.851 1.00 86.38 102 ASN A O 1
ATOM 764 N N . SER A 1 103 ? -6.017 8.100 6.968 1.00 85.00 103 SER A N 1
ATOM 765 C CA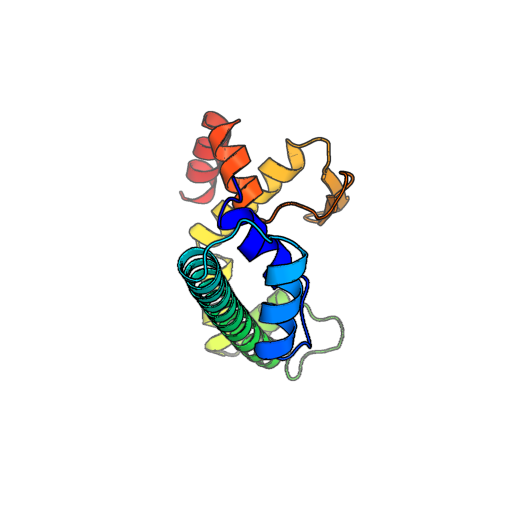 . SER A 1 103 ? -5.558 9.273 6.226 1.00 85.00 103 SER A CA 1
ATOM 766 C C . SER A 1 103 ? -6.071 9.222 4.781 1.00 85.00 103 SER A C 1
ATOM 768 O O . SER A 1 103 ? -6.264 8.130 4.231 1.00 85.00 103 SER A O 1
ATOM 770 N N . PRO A 1 104 ? -6.297 10.383 4.138 1.00 87.12 104 PRO A N 1
ATOM 771 C CA . PRO A 1 104 ? -6.707 10.424 2.738 1.00 87.12 104 PRO A CA 1
ATOM 772 C C . PRO A 1 104 ? -5.760 9.632 1.833 1.00 87.12 104 PRO A C 1
ATOM 774 O O . PRO A 1 104 ? -6.216 8.868 0.994 1.00 87.12 104 PRO A O 1
ATOM 777 N N . GLU A 1 105 ? -4.451 9.743 2.061 1.00 86.38 105 GLU A N 1
ATOM 778 C CA . GLU A 1 105 ? -3.412 9.066 1.279 1.00 86.38 105 GLU A CA 1
ATOM 779 C C . GLU A 1 105 ? -3.565 7.540 1.325 1.00 86.38 105 GLU A C 1
ATOM 781 O O . GLU A 1 105 ? -3.616 6.895 0.278 1.00 86.38 105 GLU A O 1
ATOM 786 N N . VAL A 1 106 ? -3.708 6.959 2.524 1.00 84.94 106 VAL A N 1
ATOM 787 C CA . VAL A 1 106 ? -3.874 5.506 2.685 1.00 84.94 106 VAL A CA 1
ATOM 788 C C . VAL A 1 106 ? -5.201 5.049 2.087 1.00 84.94 106 VAL A C 1
ATOM 790 O O . VAL A 1 106 ? -5.246 4.056 1.363 1.00 84.94 106 VAL A O 1
ATOM 793 N N . ARG A 1 107 ? -6.285 5.796 2.325 1.00 89.31 107 ARG A N 1
ATOM 794 C CA . ARG A 1 107 ? -7.613 5.450 1.801 1.00 89.31 107 ARG A CA 1
ATOM 795 C C . ARG A 1 107 ? -7.667 5.508 0.274 1.00 89.31 107 ARG A C 1
ATOM 797 O O . ARG A 1 107 ? -8.253 4.616 -0.337 1.00 89.31 107 ARG A O 1
ATOM 804 N N . ILE A 1 108 ? -7.059 6.526 -0.336 1.00 90.00 108 ILE A N 1
ATOM 805 C CA . ILE A 1 108 ? -6.942 6.657 -1.794 1.00 90.00 108 ILE A CA 1
ATOM 806 C C . ILE A 1 108 ? -6.100 5.505 -2.343 1.00 90.00 108 ILE A C 1
ATOM 808 O O . ILE A 1 108 ? -6.538 4.831 -3.272 1.00 90.00 108 ILE A O 1
ATOM 812 N N . GLY A 1 109 ? -4.939 5.227 -1.743 1.00 90.75 109 GLY A N 1
ATOM 813 C CA . GLY A 1 109 ? -4.066 4.127 -2.156 1.00 90.75 109 GLY A CA 1
ATOM 814 C C . GLY A 1 109 ? -4.767 2.767 -2.110 1.00 90.75 109 GLY A C 1
ATOM 815 O O . GLY A 1 109 ? -4.725 2.018 -3.085 1.00 90.75 109 GLY A O 1
ATOM 816 N N . GLU A 1 110 ? -5.489 2.465 -1.026 1.00 91.38 110 GLU A N 1
ATOM 817 C CA . GLU A 1 110 ? -6.292 1.242 -0.925 1.00 91.38 110 GLU A CA 1
ATOM 818 C C . GLU A 1 110 ? -7.391 1.174 -1.992 1.00 91.38 110 GLU A C 1
ATOM 820 O O . GLU A 1 110 ? -7.620 0.110 -2.572 1.00 91.38 110 GLU A O 1
ATOM 825 N N . ALA A 1 111 ? -8.084 2.285 -2.257 1.00 94.06 111 ALA A N 1
ATOM 826 C CA . ALA A 1 111 ? -9.145 2.334 -3.257 1.00 94.06 111 ALA A CA 1
ATOM 827 C C . ALA A 1 111 ? -8.597 2.127 -4.678 1.00 94.06 111 ALA A C 1
ATOM 829 O O . ALA A 1 111 ? -9.144 1.319 -5.431 1.00 94.06 111 ALA A O 1
ATOM 830 N N . LEU A 1 112 ? -7.483 2.783 -5.015 1.00 95.12 112 LEU A N 1
ATOM 831 C CA . LEU A 1 112 ? -6.788 2.612 -6.292 1.00 95.12 112 LEU A CA 1
ATOM 832 C C . LEU A 1 112 ? -6.264 1.185 -6.460 1.00 95.12 112 LEU A C 1
ATOM 834 O O . LEU A 1 112 ? -6.460 0.586 -7.513 1.00 95.12 112 LEU A O 1
ATOM 838 N N . TRP A 1 113 ? -5.665 0.600 -5.420 1.00 94.75 113 TRP A N 1
ATOM 839 C CA . TRP A 1 113 ? -5.207 -0.790 -5.450 1.00 94.75 113 TRP A CA 1
ATOM 840 C C . TRP A 1 113 ? -6.357 -1.773 -5.697 1.00 94.75 113 TRP A C 1
ATOM 842 O O . TRP A 1 113 ? -6.233 -2.690 -6.513 1.00 94.75 113 TRP A O 1
ATOM 852 N N . ARG A 1 114 ? -7.495 -1.585 -5.017 1.00 94.12 114 ARG A N 1
ATOM 853 C CA . ARG A 1 114 ? -8.686 -2.422 -5.225 1.00 94.12 114 ARG A CA 1
ATOM 854 C C . ARG A 1 114 ? -9.194 -2.302 -6.656 1.00 94.12 114 ARG A C 1
ATOM 856 O O . ARG A 1 114 ? -9.417 -3.332 -7.282 1.00 94.12 114 ARG A O 1
ATOM 863 N N . ALA A 1 115 ? -9.316 -1.083 -7.177 1.00 95.75 115 ALA A N 1
ATOM 864 C CA . ALA A 1 115 ? -9.734 -0.856 -8.557 1.00 95.75 115 ALA A CA 1
ATOM 865 C C . ALA A 1 115 ? -8.754 -1.488 -9.561 1.00 95.75 115 ALA A C 1
ATOM 867 O O . ALA A 1 115 ? -9.178 -2.148 -10.506 1.00 95.75 115 ALA A O 1
ATOM 868 N N . ALA A 1 116 ? -7.446 -1.400 -9.299 1.00 96.00 116 ALA A N 1
ATOM 869 C CA . ALA A 1 116 ? -6.419 -2.052 -10.104 1.00 96.00 116 ALA A CA 1
ATOM 870 C C . ALA A 1 116 ? -6.574 -3.584 -10.123 1.00 96.00 116 ALA A C 1
ATOM 872 O O . ALA A 1 116 ? -6.528 -4.204 -11.186 1.00 96.00 116 ALA A O 1
ATOM 873 N N . CYS A 1 117 ? -6.806 -4.201 -8.961 1.00 94.56 117 CYS A N 1
ATOM 874 C CA . CYS A 1 117 ? -7.071 -5.638 -8.862 1.00 94.56 117 CYS A CA 1
ATOM 875 C C . CYS A 1 117 ? -8.380 -6.054 -9.543 1.00 94.56 117 CYS A C 1
ATOM 877 O O . CYS A 1 117 ? -8.484 -7.171 -10.038 1.00 94.56 117 CYS A O 1
ATOM 879 N N . GLU A 1 118 ? -9.397 -5.196 -9.537 1.00 94.62 118 GLU A N 1
ATOM 880 C CA . GLU A 1 118 ? -10.673 -5.479 -10.201 1.00 94.62 118 GLU A CA 1
ATOM 881 C C . GLU A 1 118 ? -10.575 -5.325 -11.728 1.00 94.62 118 GLU A C 1
ATOM 883 O O . GLU A 1 118 ? -11.248 -6.058 -12.453 1.00 94.62 118 GLU A O 1
ATOM 888 N N . ALA A 1 119 ? -9.703 -4.440 -12.221 1.00 95.38 119 ALA A N 1
ATOM 889 C CA . ALA A 1 119 ? -9.485 -4.214 -13.648 1.00 95.38 119 ALA A CA 1
ATOM 890 C C . ALA A 1 119 ? -8.567 -5.258 -14.313 1.00 95.38 119 ALA A C 1
ATOM 892 O O . ALA A 1 119 ? -8.714 -5.536 -15.505 1.00 95.38 119 ALA A O 1
ATOM 893 N N . ASP A 1 120 ? -7.611 -5.844 -13.583 1.00 94.06 120 ASP A N 1
ATOM 894 C CA . ASP A 1 120 ? -6.688 -6.839 -14.141 1.00 94.06 120 ASP A CA 1
ATOM 895 C C . ASP A 1 120 ? -7.246 -8.276 -14.011 1.00 94.06 120 ASP A C 1
ATOM 897 O O . ASP A 1 120 ? -7.367 -8.803 -12.901 1.00 94.06 120 ASP A O 1
ATOM 901 N N . PRO A 1 121 ? -7.508 -8.984 -15.130 1.00 93.81 121 PRO A N 1
ATOM 902 C CA . PRO A 1 121 ? -8.118 -10.319 -15.123 1.00 93.81 121 PRO A CA 1
ATOM 903 C C . PRO A 1 121 ? -7.246 -11.407 -14.480 1.00 93.81 121 PRO A C 1
ATOM 905 O O . PRO A 1 121 ? -7.714 -12.521 -14.226 1.00 93.81 121 PRO A O 1
ATOM 908 N N . ARG A 1 122 ? -5.962 -11.123 -14.235 1.00 95.12 122 ARG A N 1
ATOM 909 C CA . ARG A 1 122 ? -5.053 -12.026 -13.521 1.00 95.12 122 ARG A CA 1
ATOM 910 C C . ARG A 1 122 ? -5.281 -11.991 -12.015 1.00 95.12 122 ARG A C 1
ATOM 912 O O . ARG A 1 122 ? -4.746 -12.847 -11.316 1.00 95.12 122 ARG A O 1
ATOM 919 N N . TRP A 1 123 ? -6.080 -11.064 -11.504 1.00 94.75 123 TRP A N 1
ATOM 920 C CA . TRP A 1 123 ? -6.519 -11.051 -10.118 1.00 94.75 123 TRP A CA 1
ATOM 921 C C . TRP A 1 123 ? -7.917 -11.652 -9.979 1.00 94.75 123 TRP A C 1
ATOM 923 O O . TRP A 1 123 ? -8.720 -11.717 -10.906 1.00 94.75 123 TRP A O 1
ATOM 933 N N . SER A 1 124 ? -8.202 -12.178 -8.792 1.00 92.56 124 SER A N 1
ATOM 934 C CA . SER A 1 124 ? -9.503 -12.756 -8.479 1.00 92.56 124 SER A CA 1
ATOM 935 C C . SER A 1 124 ? -9.928 -12.421 -7.067 1.00 92.56 124 SER A C 1
ATOM 937 O O . SER A 1 124 ? -9.173 -12.618 -6.116 1.00 92.56 124 SER A O 1
ATOM 939 N N . LYS A 1 125 ? -11.160 -11.941 -6.932 1.00 92.19 125 LYS A N 1
ATOM 940 C CA . LYS A 1 125 ? -11.756 -11.615 -5.640 1.00 92.19 125 LYS A CA 1
ATOM 941 C C . LYS A 1 125 ? -12.063 -12.904 -4.875 1.00 92.19 125 LYS A C 1
ATOM 943 O O . LYS A 1 125 ? -12.733 -13.792 -5.400 1.00 92.19 125 LYS A O 1
ATOM 948 N N . ARG A 1 126 ? -11.552 -13.023 -3.648 1.00 86.56 126 ARG A N 1
ATOM 949 C CA . ARG A 1 126 ? -11.781 -14.166 -2.740 1.00 86.56 126 ARG A CA 1
ATOM 950 C C . ARG A 1 126 ? -12.717 -13.846 -1.573 1.00 86.56 126 ARG A C 1
ATOM 952 O O . ARG A 1 126 ? -12.971 -14.713 -0.745 1.00 86.56 126 ARG A O 1
ATOM 959 N N . GLY A 1 127 ? -13.226 -12.622 -1.510 1.00 77.38 127 GLY A N 1
ATOM 960 C CA . GLY A 1 127 ? -14.086 -12.129 -0.442 1.00 77.38 127 GLY A CA 1
ATOM 961 C C . GLY A 1 127 ? -14.013 -10.609 -0.364 1.00 77.38 127 GLY A C 1
ATOM 962 O O . GLY A 1 127 ? -13.506 -9.953 -1.277 1.00 77.38 127 GLY A O 1
ATOM 963 N N . GLU A 1 128 ? -14.511 -10.041 0.727 1.00 77.00 128 GLU A N 1
ATOM 964 C CA . GLU A 1 128 ? -14.425 -8.604 0.965 1.00 77.00 128 GLU A CA 1
ATOM 965 C C . GLU A 1 128 ? -12.960 -8.192 1.185 1.00 77.00 128 GLU A C 1
ATOM 967 O O . GLU A 1 128 ? -12.290 -8.686 2.087 1.00 77.00 128 GLU A O 1
ATOM 972 N N . GLY A 1 129 ? -12.430 -7.348 0.296 1.00 69.81 129 GLY A N 1
ATOM 973 C CA . GLY A 1 129 ? -11.057 -6.832 0.373 1.00 69.81 129 GLY A CA 1
ATOM 974 C C . GLY A 1 129 ? -9.931 -7.835 0.078 1.00 69.81 129 GLY A C 1
ATOM 975 O O . GLY A 1 129 ? -8.772 -7.435 0.065 1.00 69.81 129 GLY A O 1
ATOM 976 N N . ALA A 1 130 ? -10.237 -9.108 -0.190 1.00 83.88 130 ALA A N 1
ATOM 977 C CA . ALA A 1 130 ? -9.233 -10.139 -0.443 1.00 83.88 130 ALA A CA 1
ATOM 978 C C . ALA A 1 130 ? -9.100 -10.454 -1.940 1.00 83.88 130 ALA A C 1
ATOM 980 O O . ALA A 1 130 ? -10.071 -10.861 -2.586 1.00 83.88 130 ALA A O 1
ATOM 981 N N . TYR A 1 131 ? -7.877 -10.348 -2.465 1.00 90.00 131 TYR A N 1
ATOM 982 C CA . TYR A 1 131 ? -7.543 -10.657 -3.856 1.00 90.00 131 TYR A CA 1
ATOM 983 C C . TYR A 1 131 ? -6.486 -11.753 -3.936 1.00 90.00 131 TYR A C 1
ATOM 985 O O . TYR A 1 131 ? -5.571 -11.821 -3.120 1.00 90.00 131 TYR A O 1
ATOM 993 N N . ALA A 1 132 ? -6.620 -12.623 -4.931 1.00 91.94 132 ALA A N 1
ATOM 994 C CA . ALA A 1 132 ? -5.655 -13.668 -5.222 1.00 91.94 132 ALA A CA 1
ATOM 995 C C . ALA A 1 132 ? -5.166 -13.569 -6.660 1.00 91.94 132 ALA A C 1
ATOM 997 O O . ALA A 1 132 ? -5.968 -13.570 -7.601 1.00 91.94 132 ALA A O 1
ATOM 998 N N . TRP A 1 133 ? -3.846 -13.542 -6.794 1.00 93.19 133 TRP A N 1
ATOM 999 C CA . TRP A 1 133 ? -3.143 -13.574 -8.063 1.00 93.19 133 TRP A CA 1
ATOM 1000 C C . TRP A 1 133 ? -3.268 -14.948 -8.729 1.00 93.19 133 TRP A C 1
ATOM 1002 O O . TRP A 1 133 ? -3.122 -15.990 -8.089 1.00 93.19 133 TRP A O 1
ATOM 1012 N N . LYS A 1 134 ? -3.562 -14.935 -10.027 1.00 93.88 134 LYS A N 1
ATOM 1013 C CA . LYS A 1 134 ? -3.685 -16.095 -10.922 1.00 93.88 134 LYS A CA 1
ATOM 1014 C C . LYS A 1 134 ? -2.725 -16.012 -12.114 1.00 93.88 134 LYS A C 1
ATOM 1016 O O . LYS A 1 134 ? -2.773 -16.869 -12.995 1.00 93.88 134 LYS A O 1
ATOM 1021 N N . GLY A 1 135 ? -1.903 -14.967 -12.190 1.00 89.88 135 GLY A N 1
ATOM 1022 C CA . GLY A 1 135 ? -0.907 -14.825 -13.245 1.00 89.88 135 GLY A CA 1
ATOM 1023 C C . GLY A 1 135 ? 0.289 -15.760 -13.054 1.00 89.88 135 GLY A C 1
ATOM 1024 O O . GLY A 1 135 ? 0.385 -16.508 -12.083 1.00 89.88 135 GLY A O 1
ATOM 1025 N N . LYS A 1 136 ? 1.215 -15.723 -14.015 1.00 90.12 136 LYS A N 1
ATOM 1026 C CA . LYS A 1 136 ? 2.495 -16.433 -13.907 1.00 90.12 136 LYS A CA 1
ATOM 1027 C C . LYS A 1 136 ? 3.482 -15.595 -13.096 1.00 90.12 136 LYS A C 1
ATOM 1029 O O . LYS A 1 136 ? 3.585 -14.397 -13.340 1.00 90.12 136 LYS A O 1
ATOM 1034 N N . GLY A 1 137 ? 4.241 -16.249 -12.220 1.00 89.56 137 GLY A N 1
ATOM 1035 C CA . GLY A 1 137 ? 5.262 -15.603 -11.394 1.00 89.56 137 GLY A CA 1
ATOM 1036 C C . GLY A 1 137 ? 4.692 -14.898 -10.165 1.00 89.56 137 GLY A C 1
ATOM 1037 O O . GLY A 1 137 ? 3.523 -15.078 -9.815 1.00 89.56 137 GLY A O 1
ATOM 1038 N N . GLU A 1 138 ? 5.548 -14.120 -9.508 1.00 87.06 138 GLU A N 1
ATOM 1039 C CA . GLU A 1 138 ? 5.182 -13.329 -8.335 1.00 87.06 138 GLU A CA 1
ATOM 1040 C C . GLU A 1 138 ? 4.159 -12.237 -8.693 1.00 87.06 138 GLU A C 1
ATOM 1042 O O . GLU A 1 138 ? 4.196 -11.697 -9.805 1.00 87.06 138 GLU A O 1
ATOM 1047 N N . PRO A 1 139 ? 3.212 -11.927 -7.788 1.00 89.75 139 PRO A N 1
ATOM 1048 C CA . PRO A 1 139 ? 2.291 -10.821 -7.998 1.00 89.75 139 PRO A CA 1
ATOM 1049 C C . PRO A 1 139 ? 3.057 -9.489 -8.049 1.00 89.75 139 PRO A C 1
ATOM 1051 O O . PRO A 1 139 ? 4.001 -9.307 -7.278 1.00 89.75 139 PRO A O 1
ATOM 1054 N N . PRO A 1 140 ? 2.641 -8.532 -8.899 1.00 89.12 140 PRO A N 1
ATOM 1055 C CA . PRO A 1 140 ? 3.185 -7.180 -8.856 1.00 89.12 140 PRO A CA 1
ATOM 1056 C C . PRO A 1 140 ? 2.949 -6.530 -7.488 1.00 89.12 140 PRO A C 1
ATOM 1058 O O . PRO A 1 140 ? 1.980 -6.857 -6.795 1.00 89.12 140 PRO A O 1
ATOM 1061 N N . SER A 1 141 ? 3.814 -5.586 -7.116 1.00 89.44 141 SER A N 1
ATOM 1062 C CA . SER A 1 141 ? 3.640 -4.829 -5.876 1.00 89.44 141 SER A CA 1
ATOM 1063 C C . SER A 1 141 ? 2.385 -3.946 -5.917 1.00 89.44 141 SER A C 1
ATOM 1065 O O . SER A 1 141 ? 1.854 -3.628 -6.986 1.00 89.44 141 SER A O 1
ATOM 1067 N N . GLY A 1 142 ? 1.944 -3.517 -4.729 1.00 87.56 142 GLY A N 1
ATOM 1068 C CA . GLY A 1 142 ? 0.866 -2.540 -4.549 1.00 87.56 142 GLY A CA 1
ATOM 1069 C C . GLY A 1 142 ? 1.044 -1.299 -5.422 1.00 87.56 142 GLY A C 1
ATOM 1070 O O . GLY A 1 142 ? 0.180 -0.951 -6.224 1.00 87.56 142 GLY A O 1
ATOM 1071 N N . GLU A 1 143 ? 2.218 -0.686 -5.294 1.00 88.75 143 GLU A N 1
ATOM 1072 C CA . GLU A 1 143 ? 2.615 0.528 -6.008 1.00 88.75 143 GLU A CA 1
ATOM 1073 C C . GLU A 1 143 ? 2.595 0.331 -7.526 1.00 88.75 143 GLU A C 1
ATOM 1075 O O . GLU A 1 143 ? 2.000 1.137 -8.236 1.00 88.75 143 GLU A O 1
ATOM 1080 N N . MET A 1 144 ? 3.145 -0.784 -8.022 1.00 92.12 144 MET A N 1
ATOM 1081 C CA . MET A 1 144 ? 3.174 -1.076 -9.458 1.00 92.12 144 MET A CA 1
ATOM 1082 C C . MET A 1 144 ? 1.773 -1.229 -10.056 1.00 92.12 144 MET A C 1
ATOM 1084 O O . MET A 1 144 ? 1.531 -0.791 -11.180 1.00 92.12 144 MET A O 1
ATOM 1088 N N . MET A 1 145 ? 0.834 -1.851 -9.338 1.00 96.00 145 MET A N 1
ATOM 1089 C CA . MET A 1 145 ? -0.542 -1.962 -9.838 1.00 96.00 145 MET A CA 1
ATOM 1090 C C . MET A 1 145 ? -1.277 -0.625 -9.792 1.00 96.00 145 MET A C 1
ATOM 1092 O O . MET A 1 145 ? -2.052 -0.348 -10.704 1.00 96.00 145 MET A O 1
ATOM 1096 N N . ILE A 1 146 ? -1.052 0.194 -8.759 1.00 94.56 146 ILE A N 1
ATOM 1097 C CA . ILE A 1 146 ? -1.635 1.539 -8.677 1.00 94.56 146 ILE A CA 1
ATOM 1098 C C . ILE A 1 146 ? -1.135 2.393 -9.847 1.00 94.56 146 ILE A C 1
ATOM 1100 O O . ILE A 1 146 ? -1.951 2.975 -10.559 1.00 94.56 146 ILE A O 1
ATOM 1104 N N . GLU A 1 147 ? 0.175 2.402 -10.104 1.00 94.62 147 GLU A N 1
ATOM 1105 C CA . GLU A 1 147 ? 0.779 3.131 -11.225 1.00 94.62 147 GLU A CA 1
ATOM 1106 C C . GLU A 1 147 ? 0.233 2.643 -12.576 1.00 94.62 147 GLU A C 1
ATOM 1108 O O . GLU A 1 147 ? -0.180 3.442 -13.427 1.00 94.62 147 GLU A O 1
ATOM 1113 N N . TRP A 1 148 ? 0.169 1.321 -12.767 1.00 96.69 148 TRP A N 1
ATOM 1114 C CA . TRP A 1 148 ? -0.427 0.720 -13.959 1.00 96.69 148 TRP A CA 1
ATOM 1115 C C . TRP A 1 148 ? -1.879 1.171 -14.146 1.00 96.69 148 TRP A C 1
ATOM 1117 O O . TRP A 1 148 ? -2.272 1.548 -15.255 1.00 96.69 148 TRP A O 1
ATOM 1127 N N . PHE A 1 149 ? -2.677 1.170 -13.078 1.00 97.81 149 PHE A N 1
ATOM 1128 C CA . PHE A 1 149 ? -4.081 1.562 -13.127 1.00 97.81 149 PHE A CA 1
ATOM 1129 C C . PHE A 1 149 ? -4.248 3.053 -13.424 1.00 97.81 149 PHE A C 1
ATOM 1131 O O . PHE A 1 149 ? -5.020 3.412 -14.307 1.00 97.81 149 PHE A O 1
ATOM 1138 N N . GLN A 1 150 ? -3.472 3.926 -12.782 1.00 96.44 150 GLN A N 1
ATOM 1139 C CA . GLN A 1 150 ? -3.475 5.365 -13.065 1.00 96.44 150 GLN A CA 1
ATOM 1140 C C . GLN A 1 150 ? -3.066 5.672 -14.514 1.00 96.44 150 GLN A C 1
ATOM 1142 O O . GLN A 1 150 ? -3.607 6.592 -15.128 1.00 96.44 150 GLN A O 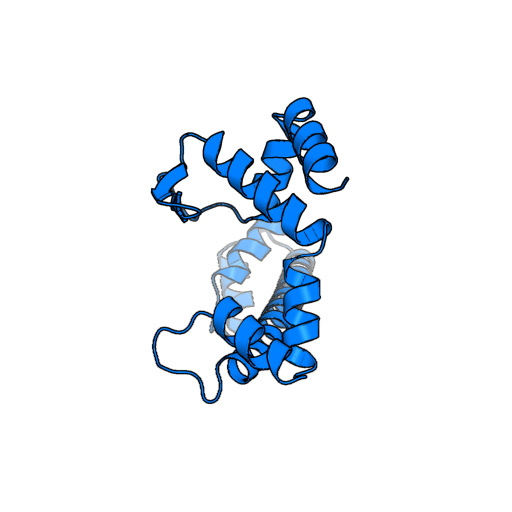1
ATOM 1147 N N . THR A 1 151 ? -2.162 4.875 -15.090 1.00 96.56 151 THR A N 1
ATOM 1148 C CA . THR A 1 151 ? -1.710 5.029 -16.481 1.00 96.56 151 THR A CA 1
ATOM 1149 C C . THR A 1 151 ? -2.745 4.523 -17.489 1.00 96.56 151 THR A C 1
ATOM 1151 O O . THR A 1 151 ? -2.956 5.143 -18.531 1.00 96.56 151 THR A O 1
ATOM 1154 N N . THR A 1 152 ? -3.401 3.398 -17.200 1.00 97.19 152 THR A N 1
ATOM 1155 C CA . THR A 1 152 ? -4.318 2.728 -18.142 1.00 97.19 152 THR A CA 1
ATOM 1156 C C . THR A 1 152 ? -5.780 3.154 -17.996 1.00 97.19 152 THR A C 1
ATOM 1158 O O . THR A 1 152 ? -6.518 3.133 -18.979 1.00 97.19 152 THR A O 1
ATOM 1161 N N . HIS A 1 153 ? -6.186 3.600 -16.805 1.00 96.81 153 HIS A N 1
ATOM 1162 C CA . HIS A 1 153 ? -7.542 4.030 -16.449 1.00 96.81 153 HIS A CA 1
ATOM 1163 C C . HIS A 1 153 ? -7.541 5.432 -15.792 1.00 96.81 153 HIS A C 1
ATOM 1165 O O . HIS A 1 153 ? -8.121 5.628 -14.720 1.00 96.81 153 HIS A O 1
ATOM 1171 N N . PRO A 1 154 ? -6.928 6.458 -16.419 1.00 96.88 154 PRO A N 1
ATOM 1172 C CA . PRO A 1 154 ? -6.657 7.746 -15.769 1.00 96.88 154 PRO A CA 1
ATOM 1173 C C . PRO A 1 154 ? -7.920 8.498 -15.327 1.00 96.88 154 PRO A C 1
ATOM 1175 O O . PRO A 1 154 ? -7.916 9.172 -14.299 1.00 96.88 154 PRO A O 1
ATOM 1178 N N . THR A 1 155 ? -9.016 8.398 -16.085 1.00 97.38 155 THR A N 1
ATOM 1179 C CA . THR A 1 155 ? -10.286 9.046 -15.719 1.00 97.38 155 THR A CA 1
ATOM 1180 C C . THR A 1 155 ? -10.903 8.411 -14.475 1.00 97.38 155 THR A C 1
ATOM 1182 O O . THR A 1 155 ? -11.430 9.122 -13.623 1.00 97.38 155 THR A O 1
ATOM 1185 N N . GLU A 1 156 ? -10.829 7.086 -14.351 1.00 96.94 156 GLU A N 1
ATOM 1186 C CA . GLU A 1 156 ? -11.367 6.381 -13.190 1.00 96.94 156 GLU A CA 1
ATOM 1187 C C . GLU A 1 156 ? -10.504 6.600 -11.948 1.00 96.94 156 GLU A C 1
ATOM 1189 O O . GLU A 1 156 ? -11.045 6.873 -10.879 1.00 96.94 156 GLU A O 1
ATOM 1194 N N . ALA A 1 157 ? -9.178 6.589 -12.098 1.00 95.25 157 ALA A N 1
ATOM 1195 C CA . ALA A 1 157 ? -8.263 6.904 -11.009 1.00 95.25 157 ALA A CA 1
ATOM 1196 C C . ALA A 1 157 ? -8.516 8.304 -10.421 1.00 95.25 157 ALA A C 1
ATOM 1198 O O . ALA A 1 157 ? -8.705 8.432 -9.214 1.00 95.25 157 ALA A O 1
ATOM 1199 N N . ARG A 1 158 ? -8.649 9.338 -11.268 1.00 95.62 158 ARG A N 1
ATOM 1200 C CA . ARG A 1 158 ? -8.976 10.706 -10.811 1.00 95.62 158 ARG A CA 1
ATOM 1201 C C . ARG A 1 158 ? -10.324 10.793 -10.106 1.00 95.62 158 ARG A C 1
ATOM 1203 O O . ARG A 1 158 ? -10.492 11.591 -9.189 1.00 95.62 158 ARG A O 1
ATOM 1210 N N . ARG A 1 159 ? -11.302 9.999 -10.550 1.00 96.38 159 ARG A N 1
ATOM 1211 C CA . ARG A 1 159 ? -12.612 9.922 -9.899 1.00 96.38 159 ARG A CA 1
ATOM 1212 C C . ARG A 1 159 ? -12.484 9.331 -8.495 1.00 96.38 159 ARG A C 1
ATOM 1214 O O . ARG A 1 159 ? -13.021 9.917 -7.566 1.00 96.38 159 ARG A O 1
ATOM 1221 N N . ILE A 1 160 ? -11.738 8.238 -8.335 1.00 94.19 160 ILE A N 1
ATOM 1222 C CA . ILE A 1 160 ? -11.467 7.626 -7.024 1.00 94.19 160 ILE A CA 1
ATOM 1223 C C . ILE A 1 160 ? -10.752 8.618 -6.100 1.00 94.19 160 ILE A C 1
ATOM 1225 O O . ILE A 1 160 ? -11.156 8.793 -4.954 1.00 94.19 160 ILE A O 1
ATOM 1229 N N . GLU A 1 161 ? -9.724 9.303 -6.600 1.00 92.00 161 GLU A N 1
ATOM 1230 C CA . GLU A 1 161 ? -8.990 10.324 -5.843 1.00 92.00 161 GLU A CA 1
ATOM 1231 C C . GLU A 1 161 ? -9.917 11.455 -5.366 1.00 92.00 161 GLU A C 1
ATOM 1233 O O . GLU A 1 161 ? -9.842 11.861 -4.207 1.00 92.00 161 GLU A O 1
ATOM 1238 N N . ALA A 1 162 ? -10.836 11.919 -6.220 1.00 92.69 162 ALA A N 1
ATOM 1239 C CA . ALA A 1 162 ? -11.810 12.952 -5.870 1.00 92.69 162 ALA A CA 1
ATOM 1240 C C . ALA A 1 162 ? -12.894 12.465 -4.888 1.00 92.69 162 ALA A C 1
ATOM 1242 O O . ALA A 1 162 ? -13.284 13.212 -3.996 1.00 92.69 162 ALA A O 1
ATOM 1243 N N . GLU A 1 163 ? -13.382 11.231 -5.041 1.00 91.81 163 GLU A N 1
ATOM 1244 C CA . GLU A 1 163 ? -14.425 10.645 -4.185 1.00 91.81 163 GLU A CA 1
ATOM 1245 C C . GLU A 1 163 ? -13.905 10.285 -2.783 1.00 91.81 163 GLU A C 1
ATOM 1247 O O . GLU A 1 163 ? -14.658 10.345 -1.813 1.00 91.81 163 GLU A O 1
ATOM 1252 N N . VAL A 1 164 ? -12.635 9.884 -2.666 1.00 86.88 164 VAL A N 1
ATOM 1253 C CA . VAL A 1 164 ? -12.036 9.434 -1.397 1.00 86.88 164 VAL A CA 1
ATOM 1254 C C . VAL A 1 164 ? -11.273 10.554 -0.682 1.00 86.88 164 VAL A C 1
ATOM 1256 O O . VAL A 1 164 ? -11.176 10.526 0.547 1.00 86.88 164 VAL A O 1
ATOM 1259 N N . GLY A 1 165 ? -10.723 11.512 -1.434 1.00 71.25 165 GLY A N 1
ATOM 1260 C CA . GLY A 1 165 ? -9.950 12.637 -0.905 1.00 71.25 165 GLY A CA 1
ATOM 1261 C C . GLY A 1 165 ? -10.767 13.870 -0.502 1.00 71.25 165 GLY A C 1
ATOM 1262 O O . GLY A 1 165 ? -10.228 14.713 0.215 1.00 71.25 165 GLY A O 1
ATOM 1263 N N . GLY A 1 166 ? -12.019 13.988 -0.963 1.00 55.34 166 GLY A N 1
ATOM 1264 C CA . GLY A 1 166 ? -12.964 15.049 -0.575 1.00 55.34 166 GLY A CA 1
ATOM 1265 C C . GLY A 1 166 ? -13.684 14.763 0.737 1.00 55.34 166 GLY A C 1
ATOM 1266 O O . GLY A 1 166 ? -13.948 15.745 1.466 1.00 55.34 166 GLY A O 1
#

pLDDT: mean 83.24, std 10.28, range [53.16, 97.81]

Foldseek 3Di:
DDALVVLLVVVVVPPPDDPVVSVVVSCVVCVVDDPVSNVVSVVVNVVVVVVVVVVVVVVVVVVVLLVVLCPPPDPPQDSLNSLVVVVVVVDPSSVVVVCVCLPLVNQLLLQLLVVLLVPDPQWDDPDVSDIDGNDPDDDDDSVVSSVVCCVPVVVVSVVSSVVSVD

Secondary structure (DSSP, 8-state):
---HHHHHHHHHT-TT--HHHHHHHHHHH-TT--HHHHHHHHHHHHHHHHHHHHHHHHHHHHHHHHHHHHTTPPTT--HHHHHHHHHTTT-HHHHHHHHHHTSHHHHHHHHHHHHHHHH-TTEEEEETTEEEE-SSSSPPPHHHHHHHHHHHSHHHHHHHHHHHH-

Sequence (166 aa):
MTKTVDIVAALGQMQGLTIEQMFARLGEQFPDAGLDQIEAAFKIAASDADETARRLQREAAALEGMGELLDGMPKGTTVRQAAEIKAKRGDQLAIAFLAHINSPEVRIGEALWRAACEADPRWSKRGEGAYAWKGKGEPPSGEMMIEWFQTTHPTEARRIEAEVGG